Protein AF-A0A7J7DUJ5-F1 (afdb_monomer)

Radius of gyration: 20.27 Å; Cα contacts (8 Å, |Δi|>4): 46; chains: 1; bounding box: 58×28×41 Å

pLDDT: mean 85.13, std 11.31, range [53.72, 96.94]

Sequence (77 aa):
MKNIFFSMVFLLSLLFLLANVNEAAVPCNAVTAKAAGCVGFAMGRDSTPSPACCSGLQRLAETVKTLDDKKAICRYL

Foldseek 3Di:
DVVVVVVVVVVVVVVVVVVPPPPQLDHLVLLCVLQVQCVCVVVVVDPDGDPSNVVSVVVLVVSDDDPSNVVSSVVND

Structure (mmCIF, N/CA/C/O backbone):
data_AF-A0A7J7DUJ5-F1
#
_entry.id   AF-A0A7J7DUJ5-F1
#
loop_
_atom_site.group_PDB
_atom_site.id
_atom_site.type_symbol
_atom_site.label_atom_id
_atom_site.label_alt_id
_atom_site.label_comp_id
_atom_site.label_asym_id
_atom_site.label_entity_id
_atom_site.label_seq_id
_atom_site.pdbx_PDB_ins_code
_atom_site.Cartn_x
_atom_site.Cartn_y
_atom_site.Cartn_z
_atom_site.occupancy
_atom_site.B_iso_or_equiv
_atom_site.auth_seq_id
_atom_site.auth_comp_id
_atom_site.auth_asym_id
_atom_site.auth_atom_id
_atom_site.pdbx_PDB_model_num
ATOM 1 N N . MET A 1 1 ? -44.086 -19.724 24.310 1.00 60.97 1 MET A N 1
ATOM 2 C CA . MET A 1 1 ? -42.831 -19.198 24.905 1.00 60.97 1 MET A CA 1
ATOM 3 C C . MET A 1 1 ? -41.569 -19.894 24.387 1.00 60.97 1 MET A C 1
ATOM 5 O O . MET A 1 1 ? -40.616 -19.196 24.076 1.00 60.97 1 MET A O 1
ATOM 9 N N . LYS A 1 2 ? -41.553 -21.228 24.2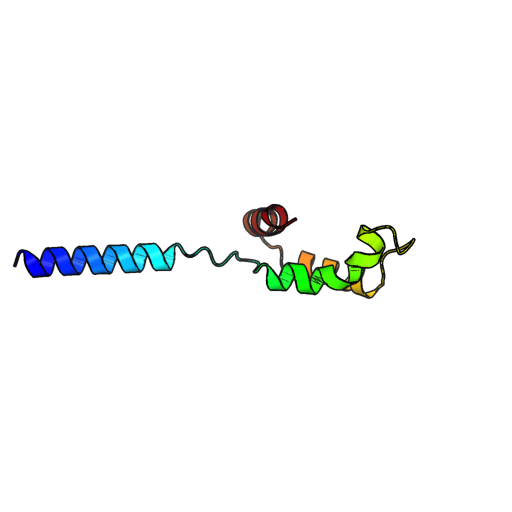15 1.00 68.94 2 LYS A N 1
ATOM 10 C CA . LYS A 1 2 ? -40.378 -21.980 23.718 1.00 68.94 2 LYS A CA 1
ATOM 11 C C . LYS A 1 2 ? -39.876 -21.516 22.332 1.00 68.94 2 LYS A C 1
ATOM 13 O O . LYS A 1 2 ? -38.680 -21.324 22.155 1.00 68.94 2 LYS A O 1
ATOM 18 N N . ASN A 1 3 ? -40.788 -21.254 21.389 1.00 74.69 3 ASN A N 1
ATOM 19 C CA . ASN A 1 3 ? -40.442 -20.829 20.022 1.00 74.69 3 ASN A CA 1
ATOM 20 C C . ASN A 1 3 ? -39.845 -19.415 19.960 1.00 74.69 3 ASN A C 1
ATOM 22 O O . ASN A 1 3 ? -38.969 -19.157 19.144 1.00 74.69 3 ASN A O 1
ATOM 26 N N . ILE A 1 4 ? -40.288 -18.516 20.846 1.00 84.06 4 ILE A N 1
ATOM 27 C CA . ILE A 1 4 ? -39.761 -17.145 20.934 1.00 84.06 4 ILE A CA 1
ATOM 28 C C . ILE A 1 4 ? -38.318 -17.183 21.439 1.00 84.06 4 ILE A C 1
ATOM 30 O O . ILE A 1 4 ? -37.451 -16.508 20.896 1.00 84.06 4 ILE A O 1
ATOM 34 N N . PHE A 1 5 ? -38.049 -18.040 22.427 1.00 84.69 5 PHE A N 1
ATOM 35 C CA . PHE A 1 5 ? -36.703 -18.244 22.953 1.00 84.69 5 PHE A CA 1
ATOM 36 C C . PHE A 1 5 ? -35.750 -18.775 21.873 1.00 84.69 5 PHE A C 1
ATOM 38 O O . PHE A 1 5 ? -34.653 -18.253 21.702 1.00 84.69 5 PHE A O 1
ATOM 45 N N . PHE A 1 6 ? -36.202 -19.755 21.084 1.00 86.00 6 PHE A N 1
ATOM 46 C CA . PHE A 1 6 ? -35.417 -20.314 19.980 1.00 86.00 6 PHE A CA 1
ATOM 47 C C . PHE A 1 6 ? -35.146 -19.280 18.878 1.00 86.00 6 PHE A C 1
ATOM 49 O O . PHE A 1 6 ? -34.024 -19.171 18.389 1.00 86.00 6 PHE A O 1
ATOM 56 N N . SER A 1 7 ? -36.154 -18.471 18.538 1.00 89.56 7 SER A N 1
ATOM 57 C CA . SER A 1 7 ? -36.023 -17.388 17.561 1.00 89.56 7 SER A CA 1
ATOM 58 C C . SER A 1 7 ? -35.039 -16.311 18.017 1.00 89.56 7 SER A C 1
ATOM 60 O O . SER A 1 7 ? -34.268 -15.814 17.202 1.00 89.56 7 SER A O 1
ATOM 62 N N . MET A 1 8 ? -35.049 -15.950 19.302 1.00 89.81 8 MET A N 1
ATOM 63 C CA . MET A 1 8 ? -34.161 -14.923 19.848 1.00 89.81 8 MET A CA 1
ATOM 64 C C . MET A 1 8 ? -32.703 -15.391 19.867 1.00 89.81 8 MET A C 1
ATOM 66 O O . MET A 1 8 ? -31.808 -14.637 19.492 1.00 89.81 8 MET A O 1
ATOM 70 N N . VAL A 1 9 ? -32.469 -16.653 20.245 1.00 91.31 9 VAL A N 1
ATOM 71 C CA . VAL A 1 9 ? -31.137 -17.271 20.202 1.00 91.31 9 VAL A CA 1
ATOM 72 C C . VAL A 1 9 ? -30.618 -17.323 18.767 1.00 91.31 9 VAL A C 1
ATOM 74 O O . VAL A 1 9 ? -29.488 -16.915 18.523 1.00 91.31 9 VAL A O 1
ATOM 77 N N . PHE A 1 10 ? -31.450 -17.734 17.806 1.00 90.50 10 PHE A N 1
ATOM 78 C CA . PHE A 1 10 ? -31.069 -17.768 16.394 1.00 90.50 10 PHE A CA 1
ATOM 79 C C . PHE A 1 10 ? -30.690 -16.379 15.856 1.00 90.50 10 PHE A C 1
ATOM 81 O O . PHE A 1 10 ? -29.677 -16.236 15.173 1.00 90.50 10 PHE A O 1
ATOM 88 N N . LEU A 1 11 ? -31.456 -15.344 16.217 1.00 90.94 11 LEU A N 1
ATOM 89 C CA . LEU A 1 11 ? -31.177 -13.962 15.819 1.00 90.94 11 LEU A CA 1
ATOM 90 C 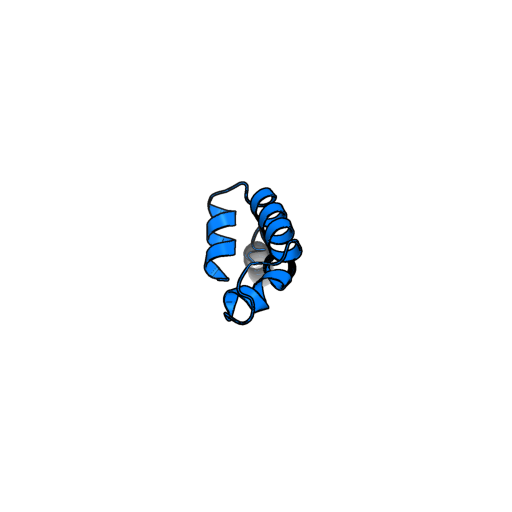C . LEU A 1 11 ? -29.842 -13.459 16.390 1.00 90.94 11 LEU A C 1
ATOM 92 O O . LEU A 1 11 ? -29.050 -12.848 15.675 1.00 90.94 11 LEU A O 1
ATOM 96 N N . LEU A 1 12 ? -29.578 -13.752 17.667 1.00 89.44 12 LEU A N 1
ATOM 97 C CA . LEU A 1 12 ? -28.326 -13.404 18.343 1.00 89.44 12 LEU A CA 1
ATOM 98 C C . LEU A 1 12 ? -27.126 -14.128 17.728 1.00 89.44 12 LEU A C 1
ATOM 100 O O . LEU A 1 12 ? -26.086 -13.508 17.529 1.00 89.44 12 LEU A O 1
ATOM 104 N N . SER A 1 13 ? -27.271 -15.409 17.382 1.00 86.75 13 SER A N 1
ATOM 105 C CA . SER A 1 13 ? -26.230 -16.172 16.688 1.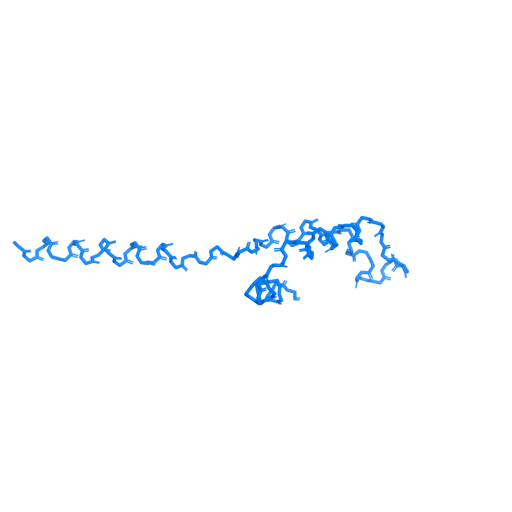00 86.75 13 SER A CA 1
ATOM 106 C C . SER A 1 13 ? -25.925 -15.599 15.304 1.00 86.75 13 SER A C 1
ATOM 108 O O . SER A 1 13 ? -24.753 -15.487 14.950 1.00 86.75 13 SER A O 1
ATOM 110 N N . LEU A 1 14 ? -26.946 -15.186 14.543 1.00 86.19 14 LEU A N 1
ATOM 111 C CA . LEU A 1 14 ? -26.758 -14.537 13.242 1.00 86.19 14 LEU A CA 1
ATOM 112 C C . LEU A 1 14 ? -26.017 -13.200 13.375 1.00 86.19 14 LEU A C 1
ATOM 114 O O . LEU A 1 14 ? -25.071 -12.949 12.635 1.00 86.19 14 LEU A O 1
ATOM 118 N N . LEU A 1 15 ? -26.419 -12.365 14.337 1.00 84.88 15 LEU A N 1
ATOM 119 C CA . LEU A 1 15 ? -25.770 -11.081 14.624 1.00 84.88 15 LEU A CA 1
ATOM 120 C C . LEU A 1 15 ? -24.306 -11.264 15.026 1.00 84.88 15 LEU A C 1
ATOM 122 O O . LEU A 1 15 ? -23.447 -10.527 14.550 1.00 84.88 15 LEU A O 1
ATOM 126 N N . PHE A 1 16 ? -24.008 -12.272 15.848 1.00 81.25 16 PHE A N 1
ATOM 127 C CA . PHE A 1 16 ? -22.633 -12.614 16.202 1.00 81.25 16 PHE A CA 1
ATOM 128 C C . PHE A 1 16 ? -21.832 -13.051 14.975 1.00 81.25 16 PHE A C 1
ATOM 130 O O . PHE A 1 16 ? -20.705 -12.606 14.797 1.00 81.25 16 PHE A O 1
ATOM 137 N N . LEU A 1 17 ? -22.399 -13.887 14.102 1.00 77.75 17 LEU A N 1
ATOM 138 C CA . LEU A 1 17 ? -21.712 -14.347 12.893 1.00 77.75 17 LEU A CA 1
ATOM 139 C C . LEU A 1 17 ? -21.369 -13.181 11.955 1.00 77.75 17 LEU A C 1
ATOM 141 O O . LEU A 1 17 ? -20.257 -13.112 11.438 1.00 77.75 17 LEU A O 1
ATOM 145 N N . LEU A 1 18 ? -22.309 -12.249 11.786 1.00 72.94 18 LEU A N 1
ATOM 146 C CA . LEU A 1 18 ? -22.127 -11.045 10.978 1.00 72.94 18 LEU A CA 1
ATOM 147 C C . LEU A 1 18 ? -21.141 -10.066 11.618 1.00 72.94 18 LEU A C 1
ATOM 149 O O . LEU A 1 18 ? -20.357 -9.467 10.906 1.00 72.94 18 LEU A O 1
ATOM 153 N N . ALA A 1 19 ? -21.109 -9.935 12.943 1.00 65.94 19 ALA A N 1
ATOM 154 C CA . ALA A 1 19 ? -20.114 -9.104 13.624 1.00 65.94 19 ALA A CA 1
ATOM 155 C C . ALA A 1 19 ? -18.686 -9.675 13.528 1.00 65.94 19 ALA A C 1
ATOM 157 O O . ALA A 1 19 ? -17.712 -8.944 13.680 1.00 65.94 19 ALA A O 1
ATOM 158 N N . ASN A 1 20 ? -18.557 -10.981 13.274 1.00 58.91 20 ASN A N 1
ATOM 159 C CA . ASN A 1 20 ? -17.276 -11.661 13.088 1.00 58.91 20 ASN A CA 1
ATOM 160 C C . ASN A 1 20 ? -16.853 -11.773 11.619 1.00 58.91 20 ASN A C 1
ATOM 162 O O . ASN A 1 20 ? -15.812 -12.384 11.350 1.00 58.91 20 ASN A O 1
ATOM 166 N N . VAL A 1 21 ? -17.598 -11.186 10.668 1.00 60.31 21 VAL A N 1
ATOM 167 C CA . VAL A 1 21 ? -17.022 -10.941 9.345 1.00 60.31 21 VAL A CA 1
ATOM 168 C C . VAL A 1 21 ? -15.872 -9.967 9.554 1.00 60.31 21 VAL A C 1
ATOM 170 O O . VAL A 1 21 ? -16.058 -8.779 9.778 1.00 60.31 21 VAL A O 1
ATOM 173 N N . ASN A 1 22 ? -14.662 -10.520 9.606 1.00 55.19 22 ASN A N 1
ATOM 174 C CA . ASN A 1 22 ? -13.432 -9.759 9.691 1.00 55.19 22 ASN A CA 1
ATOM 175 C C . ASN A 1 22 ? -13.349 -8.930 8.408 1.00 55.19 22 ASN A C 1
ATOM 177 O O . ASN A 1 22 ? -12.794 -9.367 7.399 1.00 55.19 22 ASN A O 1
ATOM 181 N N . GLU A 1 23 ? -13.916 -7.730 8.436 1.00 53.72 23 GLU A N 1
ATOM 182 C CA . GLU A 1 23 ? -13.392 -6.630 7.657 1.00 53.72 23 GLU A CA 1
ATOM 183 C C . GLU A 1 23 ? -11.937 -6.497 8.096 1.00 53.72 23 GLU A C 1
ATOM 185 O O . GLU A 1 23 ? -11.617 -6.009 9.178 1.00 53.72 23 GLU A O 1
ATOM 190 N N . ALA A 1 24 ? -11.028 -7.084 7.314 1.00 57.00 24 ALA A N 1
ATOM 191 C CA . ALA A 1 24 ? -9.621 -6.819 7.512 1.00 57.00 24 ALA A CA 1
ATOM 192 C C . ALA A 1 24 ? -9.486 -5.294 7.510 1.00 57.00 24 ALA A C 1
ATOM 194 O O . ALA A 1 24 ? -9.880 -4.655 6.533 1.00 57.00 24 ALA A O 1
ATOM 195 N N . ALA A 1 25 ? -8.970 -4.727 8.606 1.00 63.97 25 ALA A N 1
ATOM 196 C CA . ALA A 1 25 ? -8.819 -3.280 8.770 1.00 63.97 25 ALA A CA 1
ATOM 197 C C . ALA A 1 25 ? -8.115 -2.634 7.559 1.00 63.97 25 ALA A C 1
ATOM 199 O O . ALA A 1 25 ? -8.362 -1.480 7.216 1.00 63.97 25 ALA A O 1
ATOM 200 N N . VAL A 1 26 ? -7.312 -3.433 6.847 1.00 70.69 26 VAL A N 1
ATOM 201 C CA . VAL A 1 26 ? -6.845 -3.158 5.491 1.00 70.69 26 VAL A CA 1
ATOM 202 C C . VAL A 1 26 ? -7.474 -4.167 4.513 1.00 70.69 26 VAL A C 1
ATOM 204 O O . VAL A 1 26 ? -7.121 -5.351 4.555 1.00 70.69 26 VAL A O 1
ATOM 207 N N . PRO A 1 27 ? -8.379 -3.743 3.611 1.00 76.06 27 PRO A N 1
ATOM 208 C CA . PRO A 1 27 ? -9.016 -4.653 2.666 1.00 76.06 27 PRO A CA 1
ATOM 209 C C . PRO A 1 27 ? -8.042 -5.063 1.544 1.00 76.06 27 PRO A C 1
ATOM 211 O O . PRO A 1 27 ? -7.212 -4.269 1.093 1.00 76.06 27 PRO A O 1
ATOM 214 N N . CYS A 1 28 ? -8.134 -6.311 1.065 1.00 79.50 28 CYS A N 1
ATOM 215 C CA . CYS A 1 28 ? -7.176 -6.894 0.105 1.00 79.50 28 CYS A CA 1
ATOM 216 C C . CYS A 1 28 ? -7.051 -6.077 -1.178 1.00 79.50 28 CYS A C 1
ATOM 218 O O . CYS A 1 28 ? -5.955 -5.861 -1.683 1.00 79.50 28 CYS A O 1
ATOM 220 N N . ASN A 1 29 ? -8.185 -5.601 -1.691 1.00 82.56 29 ASN A N 1
ATOM 221 C CA . ASN A 1 29 ? -8.243 -4.787 -2.898 1.00 82.56 29 ASN A CA 1
ATOM 222 C C . ASN A 1 29 ? -7.420 -3.497 -2.761 1.00 82.56 29 ASN A C 1
ATOM 224 O O . ASN A 1 29 ? -6.815 -3.062 -3.738 1.00 82.56 29 ASN A O 1
ATOM 228 N N . ALA A 1 30 ? -7.347 -2.912 -1.562 1.00 84.62 30 ALA A N 1
ATOM 229 C CA . ALA A 1 30 ? -6.501 -1.760 -1.297 1.00 84.62 30 ALA A CA 1
ATOM 230 C C . ALA A 1 30 ? -5.020 -2.144 -1.385 1.00 84.62 30 ALA A C 1
ATOM 232 O O . ALA A 1 30 ? -4.265 -1.445 -2.055 1.00 84.62 30 ALA A O 1
ATOM 233 N N . VAL A 1 31 ? -4.607 -3.274 -0.803 1.00 86.81 31 VAL A N 1
ATOM 234 C CA . VAL A 1 31 ? -3.222 -3.773 -0.904 1.00 86.81 31 VAL A CA 1
ATOM 235 C C . VAL A 1 31 ? -2.846 -4.031 -2.364 1.00 86.81 31 VAL A C 1
ATOM 237 O O . VAL A 1 31 ? -1.844 -3.502 -2.845 1.00 86.81 31 VAL A O 1
ATOM 240 N N . THR A 1 32 ? -3.681 -4.765 -3.103 1.00 88.00 32 THR A N 1
ATOM 241 C CA . THR A 1 32 ? -3.437 -5.095 -4.513 1.00 88.00 32 THR A CA 1
ATOM 242 C C . THR A 1 32 ? -3.366 -3.839 -5.380 1.00 88.00 32 THR A C 1
ATOM 244 O O . THR A 1 32 ? -2.452 -3.705 -6.189 1.00 88.00 32 THR A O 1
ATOM 247 N N . ALA A 1 33 ? -4.273 -2.877 -5.185 1.00 89.19 33 ALA A N 1
ATOM 248 C CA . ALA A 1 33 ? -4.266 -1.627 -5.941 1.00 89.19 33 ALA A CA 1
ATOM 249 C C . ALA A 1 33 ? -3.012 -0.783 -5.666 1.00 89.19 33 ALA A C 1
ATOM 251 O O . ALA A 1 33 ? -2.471 -0.165 -6.582 1.00 89.19 33 ALA A O 1
ATOM 252 N N . LYS A 1 34 ? -2.527 -0.757 -4.418 1.00 91.56 34 LYS A N 1
ATOM 253 C CA . LYS A 1 34 ? -1.310 -0.021 -4.040 1.00 91.56 34 LYS A CA 1
ATOM 254 C C . LYS A 1 34 ? -0.023 -0.729 -4.471 1.00 91.56 34 LYS A C 1
ATOM 256 O O . LYS A 1 34 ? 0.966 -0.047 -4.714 1.00 91.56 34 LYS A O 1
ATOM 261 N N . ALA A 1 35 ? -0.041 -2.054 -4.617 1.00 92.94 35 ALA A N 1
ATOM 262 C CA . ALA A 1 35 ? 1.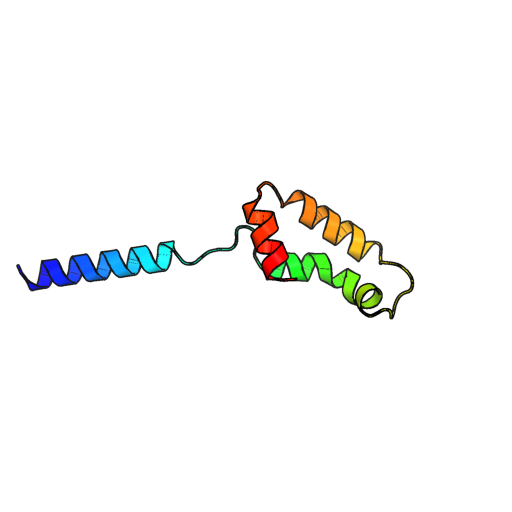104 -2.850 -5.062 1.00 92.94 35 ALA A CA 1
ATOM 263 C C . ALA A 1 35 ? 1.139 -3.115 -6.582 1.00 92.94 35 ALA A C 1
ATOM 265 O O . ALA A 1 35 ? 2.148 -3.598 -7.089 1.00 92.94 35 ALA A O 1
ATOM 266 N N . ALA A 1 36 ? 0.080 -2.788 -7.333 1.00 93.56 36 ALA A N 1
ATOM 267 C CA . ALA A 1 36 ? -0.036 -3.108 -8.762 1.00 93.56 36 ALA A CA 1
ATOM 268 C C . ALA A 1 36 ? 1.159 -2.620 -9.605 1.00 93.56 36 ALA A C 1
ATOM 270 O O . ALA A 1 36 ? 1.639 -3.335 -10.483 1.00 93.56 36 ALA A O 1
ATOM 271 N N . GLY A 1 37 ? 1.695 -1.433 -9.299 1.00 94.50 37 GLY A N 1
ATOM 272 C CA . GLY A 1 37 ? 2.861 -0.871 -9.991 1.00 94.50 37 GLY A CA 1
ATOM 273 C C . GLY A 1 37 ? 4.177 -1.626 -9.759 1.00 94.50 37 GLY A C 1
ATOM 274 O O . GLY A 1 37 ? 5.168 -1.323 -10.422 1.00 94.50 37 GLY A O 1
ATOM 275 N N . CYS A 1 38 ? 4.206 -2.578 -8.823 1.00 95.81 38 CYS A N 1
ATOM 276 C CA . CYS A 1 38 ? 5.385 -3.358 -8.454 1.00 95.81 38 CYS A CA 1
ATOM 277 C C . CYS A 1 38 ? 5.496 -4.687 -9.206 1.00 95.81 38 CYS A C 1
ATOM 279 O O . CYS A 1 38 ? 6.541 -5.324 -9.128 1.00 95.81 38 CYS A O 1
ATOM 281 N N . VAL A 1 39 ? 4.450 -5.123 -9.919 1.00 94.81 39 VAL A N 1
ATOM 282 C CA . VAL A 1 39 ? 4.380 -6.474 -10.507 1.00 94.81 39 VAL A CA 1
ATOM 283 C C . VAL A 1 39 ? 5.533 -6.747 -11.475 1.00 94.81 39 VAL A C 1
ATOM 285 O O . VAL A 1 39 ? 6.129 -7.817 -11.415 1.00 94.81 39 VAL A O 1
ATOM 288 N N 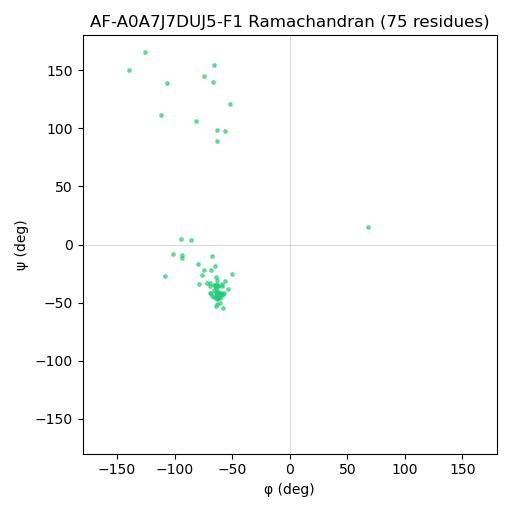. GLY A 1 40 ? 5.881 -5.791 -12.341 1.00 96.19 40 GLY A N 1
ATOM 289 C CA . GLY A 1 40 ? 6.977 -5.964 -13.299 1.00 96.19 40 GLY A CA 1
ATOM 290 C C . GLY A 1 40 ? 8.335 -6.153 -12.615 1.00 96.19 40 GLY A C 1
ATOM 291 O O . GLY A 1 40 ? 9.037 -7.121 -12.906 1.00 96.19 40 GLY A O 1
ATOM 292 N N . PHE A 1 41 ? 8.643 -5.322 -11.616 1.00 96.75 41 PHE A N 1
ATOM 293 C CA . PHE A 1 41 ? 9.837 -5.473 -10.780 1.00 96.75 41 PHE A CA 1
ATOM 294 C C . PHE A 1 41 ? 9.832 -6.783 -9.975 1.00 96.75 41 PHE A C 1
ATOM 296 O O . PHE A 1 41 ? 10.811 -7.521 -9.988 1.00 96.75 41 PHE A O 1
ATOM 303 N N . ALA A 1 42 ? 8.716 -7.125 -9.326 1.00 94.81 42 ALA A N 1
ATOM 304 C CA . ALA A 1 42 ? 8.587 -8.347 -8.527 1.00 94.81 42 ALA A CA 1
ATOM 305 C C . ALA A 1 42 ? 8.745 -9.628 -9.365 1.00 94.81 42 ALA A C 1
ATOM 307 O O . ALA A 1 42 ? 9.236 -10.638 -8.871 1.00 94.81 42 ALA A O 1
ATOM 308 N N . MET A 1 43 ? 8.357 -9.584 -10.641 1.00 96.19 43 MET A N 1
ATOM 309 C CA . MET A 1 43 ? 8.548 -10.677 -11.598 1.00 96.19 43 MET A CA 1
ATOM 310 C C . MET A 1 43 ? 9.928 -10.658 -12.277 1.00 96.19 43 MET A C 1
ATOM 312 O O . MET A 1 43 ? 10.160 -11.458 -13.181 1.00 96.19 43 MET A O 1
ATOM 316 N N . GLY A 1 44 ? 10.824 -9.740 -11.899 1.00 96.12 44 GLY A N 1
ATOM 317 C CA . GLY A 1 44 ? 12.150 -9.584 -12.505 1.00 96.12 44 GLY A CA 1
ATOM 318 C C . GLY A 1 44 ? 12.131 -9.078 -13.951 1.00 96.12 44 GLY A C 1
ATOM 319 O O . GLY A 1 44 ? 13.129 -9.205 -14.654 1.00 96.12 44 GLY A O 1
ATOM 320 N N . ARG A 1 45 ? 10.999 -8.534 -14.418 1.00 96.81 45 ARG A N 1
ATOM 321 C CA . ARG A 1 45 ? 10.856 -7.956 -15.766 1.00 96.81 45 ARG A CA 1
ATOM 322 C C . ARG A 1 45 ? 11.463 -6.560 -15.839 1.00 96.81 45 ARG A C 1
ATOM 324 O O . ARG A 1 45 ? 12.028 -6.200 -16.865 1.00 96.81 45 ARG A O 1
ATOM 331 N N . ASP A 1 46 ? 11.369 -5.819 -14.739 1.00 96.44 46 ASP A N 1
ATOM 332 C CA . ASP A 1 46 ? 11.986 -4.507 -14.582 1.00 96.44 46 ASP A 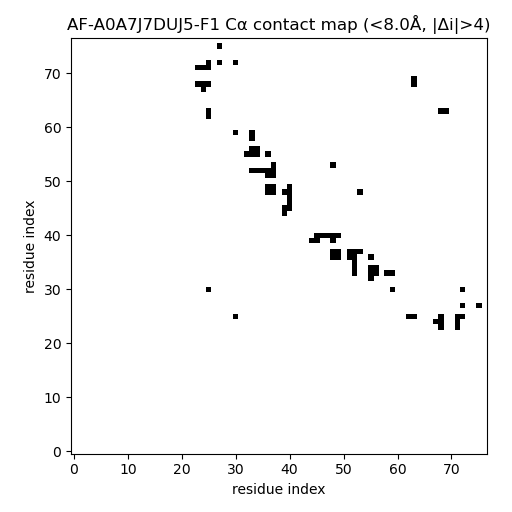CA 1
ATOM 333 C C . ASP A 1 46 ? 13.195 -4.615 -13.650 1.00 96.44 46 ASP A C 1
ATOM 335 O O . ASP A 1 46 ? 13.142 -5.292 -12.624 1.00 96.44 46 ASP A O 1
ATOM 339 N N . SER A 1 47 ? 14.282 -3.919 -13.983 1.00 95.88 47 SER A N 1
ATOM 340 C CA . SER A 1 47 ? 15.495 -3.883 -13.156 1.00 95.88 47 SER A CA 1
ATOM 341 C C . SER A 1 47 ? 15.339 -3.027 -11.898 1.00 95.88 47 SER A C 1
ATOM 343 O O . SER A 1 47 ? 16.081 -3.206 -10.933 1.00 95.88 47 SER A O 1
ATOM 345 N N . THR A 1 48 ? 14.383 -2.097 -11.894 1.00 96.69 48 THR A N 1
ATOM 346 C CA . THR A 1 48 ? 14.098 -1.201 -10.772 1.00 96.69 48 THR A CA 1
ATOM 347 C C . THR A 1 48 ? 12.590 -1.012 -10.589 1.00 96.69 48 THR A C 1
ATOM 349 O O . THR A 1 48 ? 11.827 -1.092 -11.555 1.00 96.69 48 THR A O 1
ATOM 352 N N . PRO A 1 49 ? 12.119 -0.771 -9.351 1.00 96.00 49 PRO A N 1
ATOM 353 C CA . PRO A 1 49 ? 10.714 -0.488 -9.106 1.00 96.00 49 PRO A CA 1
ATOM 354 C C . PRO A 1 49 ? 10.312 0.851 -9.729 1.00 96.00 49 PRO A C 1
ATOM 356 O O . PRO A 1 49 ? 11.032 1.848 -9.646 1.00 96.00 49 PRO A 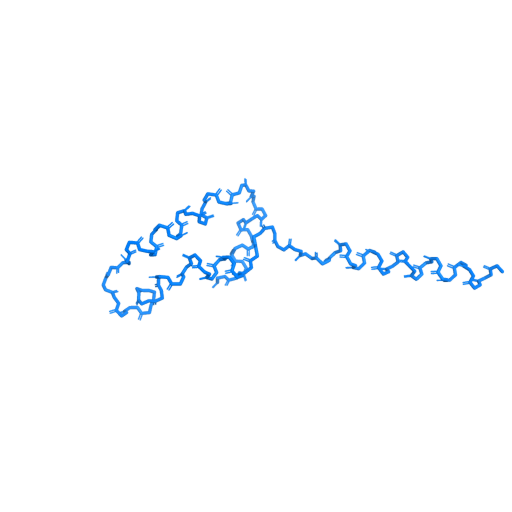O 1
ATOM 359 N N . SER A 1 50 ? 9.115 0.886 -10.315 1.00 96.38 50 SER A N 1
ATOM 360 C CA . SER A 1 50 ? 8.556 2.120 -10.862 1.00 96.38 50 SER A CA 1
ATOM 361 C C . SER A 1 50 ? 8.269 3.152 -9.753 1.00 96.38 50 SER A C 1
ATOM 363 O O . SER A 1 50 ? 7.953 2.777 -8.618 1.00 96.38 50 SER A O 1
ATOM 365 N N . PRO A 1 51 ? 8.262 4.464 -10.054 1.00 96.56 51 PRO A N 1
ATOM 366 C CA . PRO A 1 51 ? 7.823 5.483 -9.093 1.00 96.56 51 PRO A CA 1
ATOM 367 C C . PRO A 1 51 ? 6.395 5.238 -8.569 1.00 96.56 51 PRO A C 1
ATOM 369 O O . PRO A 1 51 ? 6.075 5.541 -7.416 1.00 96.56 51 PRO A O 1
ATOM 372 N N . ALA A 1 52 ? 5.536 4.643 -9.403 1.00 94.69 52 ALA A N 1
ATOM 373 C CA . ALA A 1 52 ? 4.187 4.230 -9.028 1.00 94.69 52 ALA A CA 1
ATOM 374 C C . ALA A 1 52 ? 4.188 3.098 -7.985 1.00 94.69 52 ALA A C 1
ATOM 376 O O . ALA A 1 52 ? 3.393 3.149 -7.049 1.00 94.69 52 ALA A O 1
ATOM 377 N N . CYS A 1 53 ? 5.101 2.124 -8.093 1.00 96.12 53 CYS A N 1
ATOM 378 C CA . CYS A 1 53 ? 5.297 1.093 -7.070 1.00 96.12 53 CYS A CA 1
ATOM 379 C C . CYS A 1 53 ? 5.645 1.724 -5.716 1.00 96.12 53 CYS A C 1
ATOM 381 O O . CYS A 1 53 ? 4.947 1.502 -4.727 1.00 96.12 53 CYS A O 1
ATOM 383 N N . CYS A 1 54 ? 6.681 2.564 -5.674 1.00 96.50 54 CYS A N 1
ATOM 384 C CA 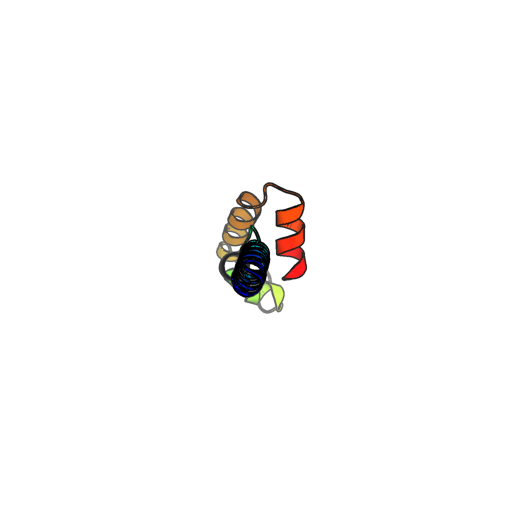. CYS A 1 54 ? 7.163 3.145 -4.421 1.00 96.50 54 CYS A CA 1
ATOM 385 C C . CYS A 1 54 ? 6.120 4.061 -3.766 1.00 96.50 54 CYS A C 1
ATOM 387 O O . CYS A 1 54 ? 5.848 3.934 -2.575 1.00 96.50 54 CYS A O 1
ATOM 389 N N . SER A 1 55 ? 5.482 4.942 -4.542 1.00 96.94 55 SER A N 1
ATOM 390 C CA . SER A 1 55 ? 4.428 5.827 -4.023 1.00 96.94 55 SER A CA 1
ATOM 391 C C . SER A 1 55 ? 3.179 5.062 -3.570 1.00 96.94 55 SER A C 1
ATOM 393 O O . SER A 1 55 ? 2.546 5.435 -2.579 1.00 96.94 55 SER A O 1
ATOM 395 N N . GLY A 1 56 ? 2.827 3.971 -4.256 1.00 94.56 56 GLY A N 1
ATOM 396 C CA . GLY A 1 56 ? 1.752 3.068 -3.858 1.00 94.56 56 GLY A CA 1
ATOM 397 C C . GLY A 1 56 ? 2.038 2.391 -2.519 1.00 94.56 56 GLY A C 1
ATOM 398 O O . GLY A 1 56 ? 1.224 2.493 -1.598 1.00 94.56 56 GLY A O 1
ATOM 399 N N . LEU A 1 57 ? 3.216 1.780 -2.377 1.00 94.00 57 LEU A N 1
ATOM 400 C CA . LEU A 1 57 ? 3.648 1.130 -1.138 1.00 94.00 57 LEU A CA 1
ATOM 401 C C . LEU A 1 57 ? 3.813 2.118 0.022 1.00 94.00 57 LEU A C 1
ATOM 403 O O . LEU A 1 57 ? 3.454 1.786 1.148 1.00 94.00 57 LEU A O 1
ATOM 407 N N . GLN A 1 58 ? 4.279 3.342 -0.232 1.00 95.38 58 GLN A N 1
ATOM 408 C CA . GLN A 1 58 ? 4.362 4.384 0.794 1.00 95.38 58 GLN A CA 1
ATOM 409 C C . GLN A 1 58 ? 2.975 4.754 1.333 1.00 95.38 58 GLN A C 1
ATOM 411 O O . GLN A 1 58 ? 2.766 4.771 2.544 1.00 95.38 58 GLN A O 1
ATOM 416 N N . ARG A 1 59 ? 1.993 4.950 0.445 1.00 92.69 59 ARG A N 1
ATOM 417 C CA . ARG A 1 59 ? 0.595 5.183 0.844 1.00 92.69 59 ARG A CA 1
ATOM 418 C C . ARG A 1 59 ? 0.010 3.997 1.604 1.00 92.69 59 ARG A C 1
ATOM 420 O O . ARG A 1 59 ? -0.785 4.196 2.513 1.00 92.69 59 ARG A O 1
ATOM 427 N N . LEU A 1 60 ? 0.384 2.766 1.249 1.00 90.56 60 LEU A N 1
ATOM 428 C CA . LEU A 1 60 ? -0.020 1.584 2.009 1.00 90.56 60 LEU A CA 1
ATOM 429 C C . LEU A 1 60 ? 0.599 1.605 3.413 1.00 90.56 60 LEU A C 1
ATOM 431 O O . LEU A 1 60 ? -0.120 1.414 4.388 1.00 90.56 60 LEU A O 1
ATOM 435 N N . ALA A 1 61 ? 1.890 1.914 3.540 1.00 90.19 61 ALA A N 1
ATOM 436 C CA . ALA A 1 61 ? 2.567 2.024 4.831 1.00 90.19 61 ALA A CA 1
ATOM 437 C C . ALA A 1 61 ? 1.922 3.081 5.744 1.00 90.19 61 ALA A C 1
ATOM 439 O O . ALA A 1 61 ? 1.799 2.860 6.945 1.00 90.19 61 ALA A O 1
ATOM 440 N N . GLU A 1 62 ? 1.432 4.189 5.183 1.00 90.56 62 GLU A N 1
ATOM 441 C CA . GLU A 1 62 ? 0.703 5.221 5.930 1.00 90.56 62 GLU A CA 1
ATOM 442 C C . GLU A 1 62 ? -0.624 4.721 6.523 1.00 90.56 62 GLU A C 1
ATOM 444 O O . GLU A 1 62 ? -1.050 5.235 7.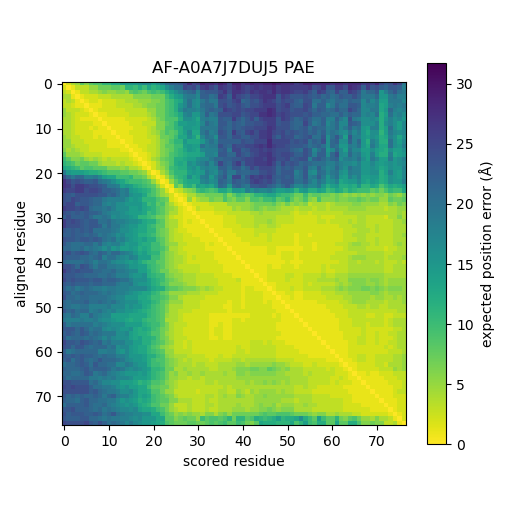563 1.00 90.56 62 GLU A O 1
ATOM 449 N N . THR A 1 63 ? -1.263 3.716 5.912 1.00 85.12 63 THR A N 1
ATOM 450 C CA . THR A 1 63 ? -2.507 3.105 6.425 1.00 85.12 63 THR A CA 1
ATOM 451 C C . THR A 1 63 ? -2.281 2.100 7.551 1.00 85.12 63 THR A C 1
ATOM 453 O O . THR A 1 63 ? -3.209 1.805 8.294 1.00 85.12 63 THR A O 1
ATOM 456 N N . VAL A 1 64 ? -1.050 1.616 7.733 1.00 88.56 64 VAL A N 1
ATOM 457 C CA . VAL A 1 64 ? -0.706 0.655 8.785 1.00 88.56 64 VAL A CA 1
ATOM 458 C C . VAL A 1 64 ? -0.505 1.396 10.103 1.00 88.56 64 VAL A C 1
ATOM 460 O O . VAL A 1 64 ? 0.513 2.063 10.295 1.00 88.56 64 VAL A O 1
ATOM 463 N N . LYS A 1 65 ? -1.455 1.279 11.033 1.00 87.50 65 LYS A N 1
ATOM 464 C CA . LYS A 1 65 ? -1.382 1.929 12.352 1.00 87.50 65 LYS A CA 1
ATOM 465 C C . LYS A 1 65 ? -1.128 0.939 13.482 1.00 87.50 65 LYS A C 1
ATOM 467 O O . LYS A 1 65 ? -0.544 1.310 14.497 1.00 87.50 65 LYS A O 1
ATOM 472 N N . THR A 1 66 ? -1.529 -0.314 13.305 1.00 86.31 66 THR A N 1
ATOM 473 C CA . THR A 1 66 ? -1.532 -1.339 14.350 1.00 86.31 66 THR A CA 1
ATOM 474 C C . THR A 1 66 ? -0.761 -2.595 13.939 1.00 86.31 66 THR A C 1
ATOM 476 O O . THR A 1 66 ? -0.424 -2.809 12.772 1.00 86.31 66 THR A O 1
ATOM 479 N N . LEU A 1 67 ? -0.463 -3.456 14.918 1.00 85.19 67 LEU A N 1
ATOM 480 C CA . LEU A 1 67 ? 0.103 -4.782 14.656 1.00 85.19 67 LEU A CA 1
ATOM 481 C C . LEU A 1 67 ? -0.871 -5.651 13.842 1.00 85.19 67 LEU A C 1
ATOM 483 O O . LEU A 1 67 ? -0.438 -6.454 13.017 1.00 85.19 67 LEU A O 1
ATOM 487 N N . ASP A 1 68 ? -2.174 -5.487 14.056 1.00 85.06 68 ASP A N 1
ATOM 488 C CA . ASP A 1 68 ? -3.189 -6.261 13.349 1.00 85.06 68 ASP A CA 1
ATOM 489 C C . ASP A 1 68 ? -3.311 -5.842 11.879 1.00 85.06 68 ASP A C 1
ATOM 491 O O . ASP A 1 68 ? -3.439 -6.722 11.029 1.00 85.06 68 ASP A O 1
ATOM 495 N N . ASP A 1 69 ? -3.095 -4.563 11.545 1.00 84.00 69 ASP A N 1
ATOM 496 C CA . ASP A 1 69 ? -2.960 -4.106 10.150 1.00 84.00 69 ASP A CA 1
ATOM 497 C C . ASP A 1 69 ? -1.781 -4.797 9.449 1.00 84.00 69 ASP A C 1
ATOM 499 O O . ASP A 1 69 ? -1.895 -5.262 8.314 1.00 84.00 69 ASP A O 1
ATOM 503 N N . LYS A 1 70 ? -0.644 -4.941 10.148 1.00 84.25 70 LYS A N 1
ATOM 504 C CA . LYS A 1 70 ? 0.530 -5.661 9.623 1.00 84.25 70 LYS A CA 1
ATOM 505 C C . LYS A 1 70 ? 0.226 -7.136 9.386 1.00 84.25 70 LYS A C 1
ATOM 507 O O . LYS A 1 70 ? 0.585 -7.670 8.339 1.00 84.25 70 LYS A O 1
ATOM 512 N N . LYS A 1 71 ? -0.441 -7.800 10.337 1.00 85.12 71 LYS A N 1
ATOM 513 C CA . LYS A 1 71 ? -0.859 -9.207 10.201 1.00 85.12 71 LYS A CA 1
ATOM 514 C C . LYS A 1 71 ? -1.886 -9.394 9.088 1.00 85.12 71 LYS A C 1
ATOM 516 O O . LYS A 1 71 ? -1.892 -10.444 8.453 1.00 85.12 71 LYS A O 1
ATOM 521 N N . ALA A 1 72 ? -2.774 -8.423 8.886 1.00 83.94 72 ALA A N 1
ATOM 522 C CA . ALA A 1 72 ? -3.737 -8.440 7.796 1.00 83.94 72 ALA A CA 1
ATOM 523 C C . ALA A 1 72 ? -3.007 -8.392 6.453 1.00 83.94 72 ALA A C 1
ATOM 525 O O . ALA A 1 72 ? -3.179 -9.301 5.654 1.00 83.94 72 ALA A O 1
ATOM 526 N N . ILE A 1 73 ? -2.117 -7.417 6.249 1.00 83.19 73 ILE A N 1
ATOM 527 C CA . ILE A 1 73 ? -1.334 -7.291 5.009 1.00 83.19 73 ILE A CA 1
ATOM 528 C C . ILE A 1 73 ? -0.463 -8.530 4.763 1.00 83.19 73 ILE A C 1
ATOM 530 O O . ILE A 1 73 ? -0.471 -9.063 3.660 1.00 83.19 73 ILE A O 1
ATOM 534 N N . CYS A 1 74 ? 0.249 -9.015 5.786 1.00 82.75 74 CYS A N 1
ATOM 535 C CA . CYS A 1 74 ? 1.148 -10.169 5.672 1.00 82.75 74 CYS A CA 1
ATOM 536 C C . CYS A 1 74 ? 0.414 -11.461 5.286 1.00 82.75 74 CYS A C 1
ATOM 538 O O . CYS A 1 74 ? 0.942 -12.250 4.521 1.00 82.75 74 CYS A O 1
ATOM 540 N N . ARG A 1 75 ? -0.822 -11.671 5.757 1.00 80.69 75 ARG A N 1
ATOM 541 C CA . ARG A 1 75 ? -1.619 -12.847 5.365 1.00 80.69 75 ARG A CA 1
ATOM 542 C C . ARG A 1 75 ? -1.991 -12.879 3.878 1.00 80.69 75 ARG A C 1
ATOM 544 O O . ARG A 1 75 ? -2.386 -13.937 3.400 1.00 80.69 75 ARG A O 1
ATOM 551 N N . TYR A 1 76 ? -1.915 -11.747 3.181 1.00 70.50 76 TYR A N 1
ATOM 552 C CA . TYR A 1 76 ? -2.275 -11.631 1.766 1.00 70.50 76 TYR A CA 1
ATOM 553 C C . TYR A 1 76 ? -1.074 -11.611 0.808 1.00 70.50 76 TYR A C 1
ATOM 555 O O . TYR A 1 76 ? -1.297 -11.631 -0.402 1.00 70.50 76 TYR A O 1
ATOM 563 N N . LEU A 1 77 ? 0.157 -11.535 1.325 1.00 69.38 77 LEU A N 1
ATOM 564 C CA . LEU A 1 77 ? 1.408 -11.581 0.556 1.00 69.38 77 LEU A CA 1
ATOM 565 C C . LEU A 1 77 ? 1.994 -12.995 0.581 1.00 69.38 77 LEU A C 1
ATOM 567 O O . LEU A 1 77 ? 2.516 -13.406 -0.477 1.00 69.38 77 LEU A O 1
#

Nearest PDB structures (foldseek):
  1fk3-assembly1_A  TM=9.539E-01  e=1.165E-02  Zea mays
  7ksc-assembly1_A  TM=9.183E-01  e=3.387E-02  Punica granatum

InterPro domains:
  IPR000528 Plant non-specific lipid-transfer protein/Par allergen [PR00382] (27-43)
  IPR000528 Plant non-specific lipid-transfer protein/Par allergen [PR00382] (48-62)
  IPR000528 Plant non-specific lipid-transfer protein/Par allergen [PR00382] (69-77)
  IPR000528 Plant non-specific lipid-transfer protein/Par allergen [PTHR33076] (8-75)
  IPR016140 Bifunctional inhibitor/plant lipid transfer protein/seed storage helical domain [PF00234] (28-76)
  IPR036312 Bifunctional inhibitor/plant lipid transfer protein/seed storage helical domain superfamily [G3DSA:1.10.110.10] (25-77)
  IPR036312 Bifunctional inhibitor/plant lipid transfer protein/seed storage helical domain superfamily [SSF47699] (25-77)

Mean predicted aligned error: 10.07 Å

Secondary structure (DSSP, 8-state):
-HHHHHHHHHHHHHHHHHHTS---SS-HHHHHHHHGGGHHHHTTSSSS--HHHHHHHHHHHHH--SHHHHHHHHHT-

Organism: Tripterygium wilfordii (NCBI:txid458696)

Solvent-accessible surface area (backbone atoms only — not comparable to full-atom values): 4454 Å² total; per-residue (Å²): 112,71,66,59,53,53,52,51,52,52,51,51,51,50,52,52,55,59,70,60,58,75,72,46,93,55,49,67,68,57,54,50,65,25,45,55,51,29,50,48,32,75,70,66,75,33,98,59,71,41,73,58,15,54,54,23,45,50,56,50,55,72,69,51,83,50,74,64,38,51,53,43,54,58,75,75,110